Protein AF-A0A382RLG5-F1 (afdb_monomer)

Structure (mmCIF, N/CA/C/O backbone):
data_AF-A0A382RLG5-F1
#
_entry.id   AF-A0A382RLG5-F1
#
loop_
_atom_site.group_PDB
_atom_site.id
_atom_site.type_symbol
_atom_site.label_atom_id
_atom_site.label_alt_id
_atom_site.label_comp_id
_atom_site.label_asym_id
_atom_site.label_entity_id
_atom_site.label_seq_id
_atom_site.pdbx_PDB_ins_code
_atom_site.Cartn_x
_atom_site.Cartn_y
_atom_site.Cartn_z
_atom_site.occupancy
_atom_site.B_iso_or_equiv
_atom_site.auth_seq_id
_atom_site.auth_comp_id
_atom_site.auth_asym_id
_atom_site.auth_atom_id
_atom_site.pdbx_PDB_model_num
ATOM 1 N N . MET A 1 1 ? -20.740 19.053 11.059 1.00 48.47 1 MET A N 1
ATOM 2 C CA . MET A 1 1 ? -20.259 17.794 10.447 1.00 48.47 1 MET A CA 1
ATOM 3 C C . MET A 1 1 ? -18.809 17.612 10.868 1.00 48.47 1 MET A C 1
ATOM 5 O O . MET A 1 1 ? -18.072 18.588 10.800 1.00 48.47 1 MET A O 1
ATOM 9 N N . GLY A 1 2 ? -18.435 16.447 11.404 1.00 78.12 2 GLY A N 1
ATOM 10 C CA . GLY A 1 2 ? -17.052 16.179 11.827 1.00 78.12 2 GLY A CA 1
ATOM 11 C C . GLY A 1 2 ? -16.115 16.035 10.626 1.00 78.12 2 GLY A C 1
ATOM 12 O O . GLY A 1 2 ? -16.569 15.684 9.538 1.00 78.12 2 GLY A O 1
ATOM 13 N N . GLN A 1 3 ? -14.827 16.332 10.806 1.00 82.81 3 GLN A N 1
ATOM 14 C CA . GLN A 1 3 ? -13.832 16.094 9.760 1.00 82.81 3 GLN A CA 1
ATOM 15 C C . GLN A 1 3 ? -13.692 14.585 9.493 1.00 82.81 3 GLN A C 1
ATOM 17 O O . GLN A 1 3 ? -13.709 13.805 10.450 1.00 82.81 3 GLN A O 1
ATOM 22 N N . PRO A 1 4 ? -13.550 14.160 8.225 1.00 81.44 4 PRO A N 1
ATOM 23 C CA . PRO A 1 4 ? -13.274 12.766 7.910 1.00 81.44 4 PRO A CA 1
ATOM 24 C C . PRO A 1 4 ? -11.923 12.360 8.511 1.00 81.44 4 PRO A C 1
ATOM 26 O O . PRO A 1 4 ? -10.926 13.064 8.355 1.00 81.44 4 PRO A O 1
ATOM 29 N N . SER A 1 5 ? -11.902 11.227 9.207 1.00 88.81 5 SER A N 1
ATOM 30 C CA . SER A 1 5 ? -10.687 10.657 9.789 1.00 88.81 5 SER A CA 1
ATOM 31 C C . SER A 1 5 ? -10.083 9.632 8.830 1.00 88.81 5 SER A C 1
ATOM 33 O O . SER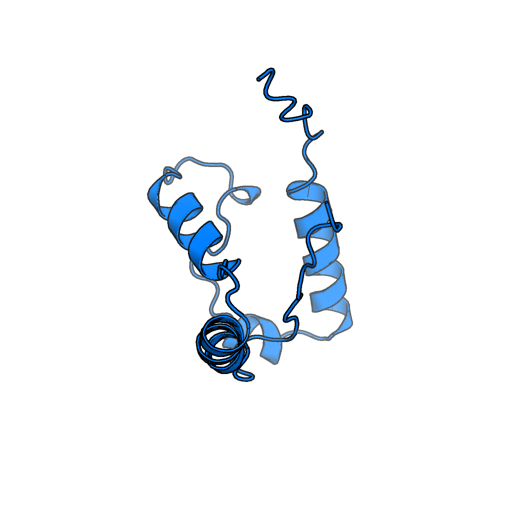 A 1 5 ? -10.807 8.907 8.147 1.00 88.81 5 SER A O 1
ATOM 35 N N . VAL A 1 6 ? -8.753 9.578 8.761 1.00 90.06 6 VAL A N 1
ATOM 36 C CA . VAL A 1 6 ? -8.000 8.678 7.878 1.00 90.06 6 VAL A CA 1
ATOM 37 C C . VAL A 1 6 ? -7.018 7.874 8.720 1.00 90.06 6 VAL A C 1
ATOM 39 O O . VAL A 1 6 ? -6.253 8.439 9.499 1.00 90.06 6 VAL A O 1
ATOM 42 N N . ILE A 1 7 ? -7.018 6.552 8.540 1.00 90.56 7 ILE A N 1
ATOM 43 C CA . ILE A 1 7 ? -6.074 5.642 9.196 1.00 90.56 7 ILE A CA 1
ATOM 44 C C . ILE A 1 7 ? -5.084 5.136 8.147 1.00 90.56 7 ILE A C 1
ATOM 46 O O . ILE A 1 7 ? -5.462 4.403 7.234 1.00 90.56 7 ILE A O 1
ATOM 50 N N . LEU A 1 8 ? -3.811 5.506 8.291 1.00 92.00 8 LEU A N 1
ATOM 51 C CA . LEU A 1 8 ? -2.728 5.041 7.424 1.00 92.00 8 LEU A CA 1
ATOM 52 C C . LEU A 1 8 ? -2.035 3.818 8.041 1.00 92.00 8 LEU A C 1
ATOM 54 O O . LEU A 1 8 ? -1.458 3.907 9.123 1.00 92.00 8 LEU A O 1
ATOM 58 N N . ILE A 1 9 ? -2.045 2.686 7.332 1.00 90.50 9 ILE A N 1
ATOM 59 C CA . ILE A 1 9 ? -1.324 1.466 7.729 1.00 90.50 9 ILE A CA 1
ATOM 60 C C . ILE A 1 9 ? -0.082 1.317 6.842 1.00 90.50 9 ILE A C 1
ATOM 62 O O . ILE A 1 9 ? -0.156 0.800 5.728 1.00 90.50 9 ILE A O 1
ATOM 66 N N . GLY A 1 10 ? 1.065 1.777 7.344 1.00 88.31 10 GLY A N 1
ATOM 67 C CA . GLY A 1 10 ? 2.361 1.700 6.661 1.00 88.31 10 GLY A CA 1
ATOM 68 C C . GLY A 1 10 ? 3.237 0.525 7.110 1.00 88.31 10 GLY A C 1
ATOM 69 O O . GLY A 1 10 ? 2.951 -0.149 8.098 1.00 88.31 10 GLY A O 1
ATOM 70 N N . GLY A 1 11 ? 4.322 0.281 6.370 1.00 85.12 11 GLY A N 1
ATOM 71 C CA . GLY A 1 11 ? 5.377 -0.679 6.721 1.00 85.12 11 GLY A CA 1
ATOM 72 C C . GLY A 1 11 ? 5.812 -1.586 5.559 1.00 85.12 11 GLY A C 1
ATOM 73 O O . GLY A 1 11 ? 5.156 -1.605 4.513 1.00 85.12 11 GLY A O 1
ATOM 74 N N . PRO A 1 12 ? 6.898 -2.362 5.721 1.00 80.50 12 PRO A N 1
ATOM 75 C CA . PRO A 1 12 ? 7.443 -3.223 4.665 1.00 80.50 12 PRO A CA 1
ATOM 76 C C . PRO A 1 12 ? 6.461 -4.315 4.198 1.00 80.50 12 PRO A C 1
ATOM 78 O O . PRO A 1 12 ? 5.495 -4.625 4.908 1.00 80.50 12 PRO A O 1
ATOM 81 N N . PRO A 1 13 ? 6.634 -4.897 2.996 1.00 80.00 13 PRO A N 1
ATOM 82 C CA . PRO A 1 13 ? 5.802 -6.005 2.524 1.00 80.00 13 PRO A CA 1
ATOM 83 C C . PRO A 1 13 ? 5.750 -7.179 3.510 1.00 80.00 13 PRO A C 1
ATOM 85 O O . PRO A 1 13 ? 6.651 -7.384 4.316 1.00 80.00 13 PRO A O 1
ATOM 88 N N . MET A 1 14 ? 4.670 -7.962 3.444 1.00 81.88 14 MET A N 1
ATOM 89 C CA . MET A 1 14 ? 4.495 -9.226 4.183 1.00 81.88 14 MET A CA 1
ATOM 90 C C . MET A 1 14 ? 4.426 -9.151 5.725 1.00 81.88 14 MET A C 1
ATOM 92 O O . MET A 1 14 ? 4.191 -10.176 6.353 1.00 81.88 14 MET A O 1
ATOM 96 N N . ILE A 1 15 ? 4.488 -7.973 6.359 1.00 87.19 15 ILE A N 1
ATOM 97 C CA . ILE A 1 15 ? 4.330 -7.843 7.830 1.00 87.19 15 ILE A CA 1
ATOM 98 C C . ILE A 1 15 ? 2.880 -7.959 8.341 1.00 87.19 15 ILE A C 1
ATOM 100 O O . ILE A 1 15 ? 2.599 -7.677 9.502 1.00 87.19 15 ILE A O 1
ATOM 104 N N . GLY A 1 16 ? 1.926 -8.304 7.472 1.00 89.69 16 GLY A N 1
ATOM 105 C CA . GLY A 1 16 ? 0.515 -8.445 7.849 1.00 89.69 16 GLY A CA 1
ATOM 106 C C . GLY A 1 16 ? -0.326 -7.163 7.786 1.00 89.69 16 GLY A C 1
ATOM 107 O O . GLY A 1 16 ? -1.448 -7.162 8.292 1.00 89.69 16 GLY A O 1
ATOM 108 N N . LYS A 1 17 ? 0.146 -6.096 7.120 1.00 93.19 17 LYS A N 1
ATOM 109 C CA . LYS A 1 17 ? -0.633 -4.852 6.915 1.00 93.19 17 LYS A CA 1
ATOM 110 C C . LYS A 1 17 ? -2.015 -5.123 6.323 1.00 93.19 17 LYS A C 1
ATOM 112 O O . LYS A 1 17 ? -3.015 -4.688 6.878 1.00 93.19 17 LYS A O 1
ATOM 117 N N . THR A 1 18 ? -2.073 -5.917 5.253 1.00 89.62 18 THR A N 1
ATOM 118 C CA . THR A 1 18 ? -3.318 -6.315 4.580 1.00 89.62 18 THR A CA 1
ATOM 119 C C . THR A 1 18 ? -4.257 -7.075 5.519 1.00 89.62 18 THR A C 1
ATOM 121 O O . THR A 1 18 ? -5.472 -6.908 5.457 1.00 89.62 18 THR A O 1
ATOM 124 N N . THR A 1 19 ? -3.710 -7.879 6.435 1.00 92.19 19 THR A N 1
ATOM 125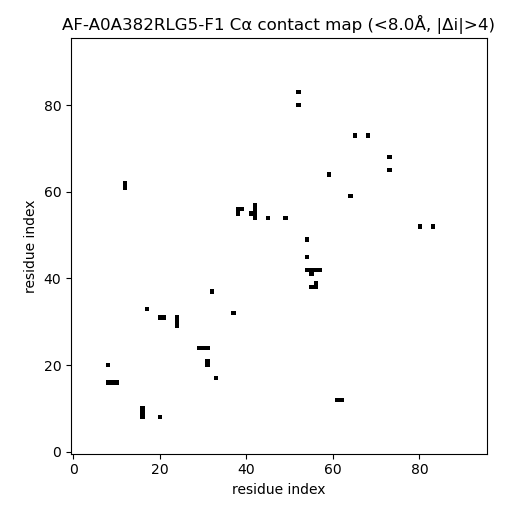 C CA . THR A 1 19 ? -4.498 -8.602 7.441 1.00 92.19 19 THR A CA 1
ATOM 126 C C . THR A 1 19 ? -5.183 -7.637 8.405 1.00 92.19 19 THR A C 1
ATOM 128 O O . THR A 1 19 ? -6.372 -7.794 8.687 1.00 92.19 19 THR A O 1
ATOM 131 N N . ILE A 1 20 ? -4.463 -6.620 8.885 1.00 91.62 20 ILE A N 1
ATOM 132 C CA . ILE A 1 20 ? -5.023 -5.583 9.762 1.00 91.62 20 ILE A CA 1
ATOM 133 C C . ILE A 1 20 ? -6.031 -4.728 8.985 1.00 91.62 20 ILE A C 1
ATOM 135 O O . ILE A 1 20 ? -7.158 -4.548 9.447 1.00 91.62 20 ILE A O 1
ATOM 139 N N . ALA A 1 21 ? -5.667 -4.287 7.778 1.00 90.50 21 ALA A N 1
ATOM 140 C CA . ALA A 1 21 ? -6.496 -3.455 6.909 1.00 90.50 21 ALA A CA 1
ATOM 141 C C . ALA A 1 21 ? -7.823 -4.117 6.510 1.00 90.50 21 ALA A C 1
ATOM 143 O O . ALA A 1 21 ? -8.780 -3.416 6.234 1.00 90.50 21 ALA A O 1
ATOM 144 N N . ARG A 1 22 ? -7.932 -5.452 6.519 1.00 88.44 22 ARG A N 1
ATOM 145 C CA . ARG A 1 22 ? -9.207 -6.153 6.270 1.00 88.44 22 ARG A CA 1
ATOM 146 C C . ARG A 1 22 ? -10.097 -6.283 7.505 1.00 88.44 22 ARG A C 1
ATOM 148 O O . ARG A 1 22 ? -11.307 -6.416 7.371 1.00 88.44 22 ARG A O 1
ATOM 155 N N . ARG A 1 23 ? -9.516 -6.306 8.707 1.00 90.88 23 ARG A N 1
ATOM 156 C CA . ARG A 1 23 ? -10.254 -6.568 9.959 1.00 90.88 23 ARG A CA 1
ATOM 157 C C . ARG A 1 23 ? -10.642 -5.298 10.705 1.00 90.88 23 ARG A C 1
ATOM 159 O O . ARG A 1 23 ? -11.679 -5.277 11.360 1.00 90.88 23 ARG A O 1
ATOM 166 N N . LEU A 1 24 ? -9.802 -4.269 10.640 1.00 90.25 24 LEU A N 1
ATOM 167 C CA . LEU A 1 24 ? -10.014 -3.006 11.343 1.00 90.25 24 LEU A CA 1
ATOM 168 C C . LEU A 1 24 ? -11.229 -2.223 10.803 1.00 90.25 24 LEU A C 1
ATOM 170 O O . LEU A 1 24 ? -12.055 -1.814 11.618 1.00 90.25 24 LEU A O 1
ATOM 174 N N . PRO A 1 25 ? -11.418 -2.070 9.477 1.00 88.44 25 PRO A N 1
ATOM 175 C CA . PRO A 1 25 ? -12.481 -1.219 8.938 1.00 88.44 25 PRO A CA 1
ATOM 176 C C . PRO A 1 25 ? -13.884 -1.780 9.176 1.00 88.44 25 PRO A C 1
ATOM 178 O O . PRO A 1 25 ? -14.796 -1.016 9.464 1.00 88.44 25 PRO A O 1
ATOM 181 N N . VAL A 1 26 ? -14.031 -3.113 9.203 1.00 86.06 26 VAL A N 1
ATOM 182 C CA . VAL A 1 26 ? -15.287 -3.802 9.567 1.00 86.06 26 VAL A CA 1
ATOM 183 C C . VAL A 1 26 ? -15.760 -3.430 10.978 1.00 86.06 26 VAL A C 1
ATOM 185 O O . VAL A 1 26 ? -16.956 -3.403 11.240 1.00 86.06 26 VAL A O 1
ATOM 188 N N . ARG A 1 27 ? -14.835 -3.147 11.904 1.00 88.38 27 ARG A N 1
ATOM 189 C CA . ARG A 1 27 ? -15.170 -2.794 13.294 1.00 88.38 27 ARG A CA 1
ATOM 190 C C . ARG A 1 27 ? -15.454 -1.310 13.495 1.00 88.38 27 ARG A C 1
ATOM 192 O O . ARG A 1 27 ? -16.100 -0.964 14.477 1.00 88.38 27 ARG A O 1
ATOM 199 N N . LEU A 1 28 ? -14.915 -0.457 12.628 1.00 88.06 28 LEU A N 1
ATOM 200 C CA . LEU A 1 28 ? -14.966 0.999 12.776 1.00 88.06 28 LEU A CA 1
ATOM 201 C C . LEU A 1 28 ? -15.892 1.679 11.761 1.00 88.06 28 LEU A C 1
ATOM 203 O O . LEU A 1 28 ? -16.022 2.896 11.820 1.00 88.06 28 LEU A O 1
ATOM 207 N N . ASP A 1 29 ? -16.506 0.912 10.857 1.00 87.62 29 ASP A N 1
ATOM 208 C CA . ASP A 1 29 ? -17.316 1.404 9.735 1.00 87.62 29 ASP A CA 1
ATOM 209 C C . ASP A 1 29 ? -16.519 2.305 8.768 1.00 87.62 29 ASP A C 1
ATOM 211 O O . ASP A 1 29 ? -16.921 3.407 8.404 1.00 87.62 29 ASP A O 1
ATOM 215 N N . TYR A 1 30 ? -15.322 1.842 8.380 1.00 90.88 30 TYR A N 1
ATOM 216 C CA . TYR A 1 30 ? -14.456 2.529 7.411 1.00 90.88 30 TYR A CA 1
ATOM 217 C C . TYR A 1 30 ? -14.461 1.805 6.061 1.00 90.88 30 TYR A C 1
ATOM 219 O O . TYR A 1 30 ? -14.461 0.575 5.985 1.00 90.88 30 TYR A O 1
ATOM 227 N N . GLY A 1 31 ? -14.350 2.577 4.978 1.00 89.94 31 GLY A N 1
ATOM 228 C CA . GLY A 1 31 ? -13.900 2.050 3.691 1.00 89.94 31 GLY A CA 1
ATOM 229 C C . GLY A 1 31 ? -12.425 1.634 3.750 1.00 89.94 31 GLY A C 1
ATOM 230 O O . GLY A 1 31 ? -11.645 2.175 4.532 1.00 89.94 31 GLY A O 1
ATOM 231 N N . THR A 1 32 ? -12.029 0.670 2.916 1.00 89.62 32 THR A N 1
ATOM 232 C CA . THR A 1 32 ? -10.627 0.233 2.797 1.00 89.62 32 THR A CA 1
ATOM 233 C C . THR A 1 32 ? -10.115 0.517 1.393 1.00 89.62 32 THR A C 1
ATOM 235 O O . THR A 1 32 ? -10.782 0.174 0.422 1.00 89.62 32 THR A O 1
ATOM 238 N N . MET A 1 33 ? -8.923 1.101 1.284 1.00 88.31 33 MET A N 1
ATOM 239 C CA . MET A 1 33 ? -8.200 1.261 0.023 1.00 88.31 33 MET A CA 1
ATOM 240 C C . MET A 1 33 ? -6.752 0.819 0.233 1.00 88.31 33 MET A C 1
ATOM 242 O O . MET A 1 33 ? -6.118 1.235 1.203 1.00 88.31 33 MET A O 1
ATOM 246 N N . SER A 1 34 ? -6.237 -0.031 -0.656 1.00 87.12 34 SER A N 1
ATOM 247 C CA . SER A 1 34 ? -4.838 -0.463 -0.652 1.00 87.12 34 SER A CA 1
ATOM 248 C C . SER A 1 34 ? -4.075 0.173 -1.809 1.00 87.12 34 SER A C 1
ATOM 250 O O . SER A 1 34 ? -4.595 0.282 -2.921 1.00 87.12 34 SER A O 1
ATOM 252 N N . THR A 1 35 ? -2.810 0.526 -1.576 1.00 83.06 35 THR A N 1
ATOM 253 C CA . THR A 1 35 ? -1.885 0.906 -2.654 1.00 83.06 35 THR A CA 1
ATOM 254 C C . THR A 1 35 ? -1.649 -0.250 -3.623 1.00 83.06 35 THR A C 1
ATOM 256 O O . THR A 1 35 ? -1.473 -0.010 -4.813 1.00 83.06 35 THR A O 1
ATOM 259 N N . ASP A 1 36 ? -1.713 -1.494 -3.135 1.00 79.12 36 ASP A N 1
ATOM 260 C CA . ASP A 1 36 ? -1.580 -2.688 -3.975 1.00 79.12 36 ASP A CA 1
ATOM 261 C C . ASP A 1 36 ? -2.760 -2.809 -4.950 1.00 79.12 36 ASP A C 1
ATOM 263 O O . ASP A 1 36 ? -2.559 -3.093 -6.129 1.00 79.12 36 ASP A O 1
ATOM 267 N N . ASP A 1 37 ? -3.986 -2.544 -4.479 1.00 81.44 37 ASP A N 1
ATOM 268 C CA . ASP A 1 37 ? -5.192 -2.582 -5.316 1.00 81.44 37 ASP A CA 1
ATOM 269 C C . ASP A 1 37 ? -5.118 -1.492 -6.392 1.00 81.44 37 ASP A C 1
ATOM 271 O O . ASP A 1 37 ? -5.347 -1.760 -7.572 1.00 81.44 37 ASP A O 1
ATOM 275 N N . LEU A 1 38 ? -4.718 -0.275 -6.003 1.00 81.31 38 LEU A N 1
ATOM 276 C CA . LEU A 1 38 ? -4.511 0.831 -6.937 1.00 81.31 38 LEU A CA 1
ATOM 277 C C . LEU A 1 38 ? -3.464 0.481 -8.001 1.00 81.31 38 LEU A C 1
ATOM 279 O O . LEU A 1 38 ? -3.685 0.733 -9.184 1.00 81.31 38 LEU A O 1
ATOM 283 N N . GLY A 1 39 ? -2.349 -0.136 -7.611 1.00 75.88 39 GLY A N 1
ATOM 284 C CA . GLY A 1 39 ? -1.324 -0.554 -8.559 1.00 75.88 39 GLY A CA 1
ATOM 285 C C . GLY A 1 39 ? -1.776 -1.679 -9.492 1.00 75.88 39 GLY A C 1
ATOM 286 O O . GLY A 1 39 ? -1.421 -1.657 -10.669 1.00 75.88 39 GLY A O 1
ATOM 287 N N . GLN A 1 40 ? -2.628 -2.609 -9.038 1.00 75.94 40 GLN A N 1
ATOM 288 C CA . GLN A 1 40 ? -3.267 -3.584 -9.934 1.00 75.94 40 GLN A CA 1
ATOM 289 C C . GLN A 1 40 ? -4.189 -2.906 -10.949 1.00 75.94 40 GLN A C 1
ATOM 291 O O . GLN A 1 40 ? -4.152 -3.265 -12.126 1.00 75.94 40 GLN A O 1
ATOM 296 N N . PHE A 1 41 ? -4.973 -1.906 -10.533 1.00 75.44 41 PHE A N 1
ATOM 297 C CA . PHE A 1 41 ? -5.804 -1.133 -11.460 1.00 75.44 41 PHE A CA 1
ATOM 298 C C . PHE A 1 41 ? -4.960 -0.382 -12.483 1.00 75.44 41 PHE A C 1
ATOM 300 O O . PHE A 1 41 ? -5.224 -0.500 -13.677 1.00 75.44 41 PHE A O 1
ATOM 307 N N . ILE A 1 42 ? -3.917 0.325 -12.037 1.00 74.25 42 ILE A N 1
ATOM 308 C CA . ILE A 1 42 ? -2.975 1.020 -12.924 1.00 74.25 42 ILE A CA 1
ATOM 309 C C . ILE A 1 42 ? -2.381 0.027 -13.922 1.00 74.25 42 ILE A C 1
ATOM 311 O O . ILE A 1 42 ? -2.417 0.268 -15.125 1.00 74.25 42 ILE A O 1
ATOM 315 N N . ARG A 1 43 ? -1.912 -1.132 -13.455 1.00 69.75 43 ARG A N 1
ATOM 316 C CA . ARG A 1 43 ? -1.364 -2.186 -14.314 1.00 69.75 43 ARG A CA 1
ATOM 317 C C . ARG A 1 43 ? -2.377 -2.715 -15.328 1.00 69.75 43 ARG A C 1
ATOM 319 O O . ARG A 1 43 ? -1.996 -2.981 -16.461 1.00 69.75 43 ARG A O 1
ATOM 326 N N . ALA A 1 44 ? -3.639 -2.881 -14.940 1.00 75.75 44 ALA A N 1
ATOM 327 C CA . ALA A 1 44 ? -4.686 -3.367 -15.835 1.00 75.75 44 ALA A CA 1
ATOM 328 C C . ALA A 1 44 ? -4.992 -2.383 -16.976 1.00 75.75 44 ALA A C 1
ATOM 330 O O . ALA A 1 44 ? -5.403 -2.815 -18.051 1.00 75.75 44 ALA A O 1
ATOM 331 N N . VAL A 1 45 ? -4.783 -1.081 -16.753 1.00 75.88 45 VAL A N 1
ATOM 332 C CA . VAL A 1 45 ? -5.062 -0.025 -17.742 1.00 75.88 45 VAL A CA 1
ATOM 333 C C . VAL A 1 45 ? -3.812 0.524 -18.438 1.00 75.88 45 VAL A C 1
ATOM 335 O O . VAL A 1 45 ? -3.936 1.311 -19.372 1.00 75.88 45 VAL A O 1
ATOM 338 N N . THR A 1 46 ? -2.611 0.121 -18.013 1.00 70.81 46 T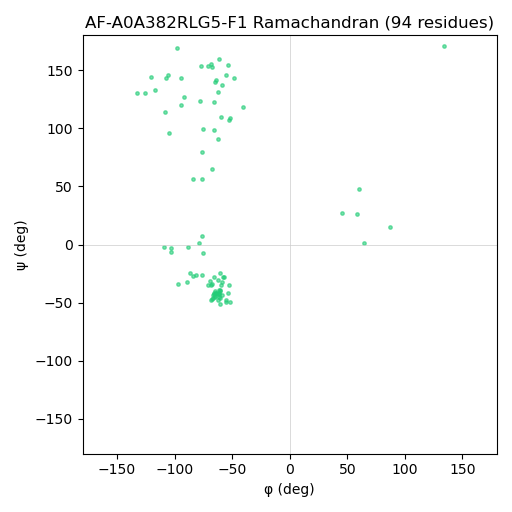HR A N 1
ATOM 339 C CA . THR A 1 46 ? -1.338 0.567 -18.601 1.00 70.81 46 THR A CA 1
ATOM 340 C C . THR A 1 46 ? -0.886 -0.394 -19.700 1.00 70.81 46 THR A C 1
ATOM 342 O O . THR A 1 46 ? -0.767 -1.600 -19.485 1.00 70.81 46 THR A O 1
ATOM 345 N N . THR A 1 47 ? -0.610 0.137 -20.891 1.00 66.31 47 THR A N 1
ATOM 346 C CA . THR A 1 47 ? -0.108 -0.641 -22.033 1.00 66.31 47 THR A CA 1
ATOM 347 C C . THR A 1 47 ? 1.386 -0.967 -21.890 1.00 66.31 47 THR A C 1
ATOM 349 O O . THR A 1 47 ? 2.116 -0.188 -21.276 1.00 66.31 47 THR A O 1
ATOM 352 N N . PRO A 1 48 ? 1.889 -2.059 -22.501 1.00 64.31 48 PRO A N 1
ATOM 353 C CA . PRO A 1 48 ? 3.311 -2.430 -22.456 1.00 64.31 48 PRO A CA 1
ATOM 354 C C . PRO A 1 48 ? 4.274 -1.351 -22.977 1.00 64.31 48 PRO A C 1
ATOM 356 O O . PRO A 1 48 ? 5.405 -1.277 -22.507 1.00 64.31 48 PRO A O 1
ATOM 359 N N . ASP A 1 49 ? 3.810 -0.495 -23.893 1.00 65.88 49 ASP A N 1
ATOM 360 C CA . ASP A 1 49 ? 4.586 0.616 -24.466 1.00 65.88 49 ASP A CA 1
ATOM 361 C C . ASP A 1 49 ? 4.673 1.848 -23.547 1.00 65.88 49 ASP A C 1
ATOM 363 O O . ASP A 1 49 ? 5.252 2.871 -23.916 1.00 65.88 49 ASP A O 1
ATOM 367 N N . ALA A 1 50 ? 4.089 1.789 -22.345 1.00 63.91 50 ALA A N 1
ATOM 368 C CA . ALA A 1 50 ? 4.222 2.867 -21.380 1.00 63.91 50 ALA A CA 1
ATOM 369 C C . ALA A 1 50 ? 5.693 3.021 -20.940 1.00 63.91 50 ALA A C 1
ATOM 371 O O . ALA A 1 50 ? 6.379 2.012 -20.724 1.00 63.91 50 ALA A O 1
ATOM 372 N N . PRO A 1 51 ? 6.178 4.266 -20.754 1.00 62.28 51 PRO A N 1
ATOM 373 C CA . PRO A 1 51 ? 7.522 4.531 -20.248 1.00 62.28 51 PRO A CA 1
ATOM 374 C C . PRO A 1 51 ? 7.832 3.707 -18.989 1.00 62.28 51 PRO A C 1
ATOM 376 O O . PRO A 1 51 ? 6.961 3.514 -18.143 1.00 62.28 51 PRO A O 1
ATOM 379 N N . SER A 1 52 ? 9.070 3.232 -18.831 1.00 59.97 52 SER A N 1
ATOM 380 C CA . SER A 1 52 ? 9.457 2.310 -17.745 1.00 59.97 52 SER A CA 1
ATOM 381 C C . SER A 1 52 ? 9.183 2.850 -16.334 1.00 59.97 52 SER A C 1
ATOM 383 O O . SER A 1 52 ? 8.893 2.084 -15.421 1.00 59.97 52 SER A O 1
ATOM 385 N N . ASN A 1 53 ? 9.199 4.171 -16.157 1.00 60.12 53 ASN A N 1
ATOM 386 C CA . ASN A 1 53 ? 8.840 4.856 -14.911 1.00 60.12 53 ASN A CA 1
ATOM 387 C C . ASN A 1 53 ? 7.323 4.918 -14.629 1.00 60.12 53 ASN A C 1
ATOM 389 O O . ASN A 1 53 ? 6.936 5.344 -13.548 1.00 60.12 53 ASN A O 1
ATOM 393 N N . HIS A 1 54 ? 6.478 4.496 -15.572 1.00 55.59 54 HIS A N 1
ATOM 394 C CA . HIS A 1 54 ? 5.024 4.352 -15.421 1.00 55.59 54 HIS A CA 1
ATOM 395 C C . HIS A 1 54 ? 4.598 2.890 -15.235 1.00 55.59 54 HIS A C 1
ATOM 397 O O . HIS A 1 54 ? 3.424 2.605 -15.004 1.00 55.59 54 HIS A O 1
ATOM 403 N N . GLN A 1 55 ? 5.546 1.951 -15.290 1.00 63.09 55 GLN A N 1
ATOM 404 C CA . GLN A 1 55 ? 5.309 0.531 -15.044 1.00 63.09 55 GLN A CA 1
ATOM 405 C C . GLN A 1 55 ? 5.346 0.241 -13.532 1.00 63.09 55 GLN A C 1
ATOM 407 O O . GLN A 1 55 ? 6.137 -0.559 -13.037 1.00 63.09 55 GLN A O 1
ATOM 412 N N . PHE A 1 56 ? 4.501 0.931 -12.762 1.00 59.31 56 PHE A N 1
ATOM 413 C CA . PHE A 1 56 ? 4.392 0.710 -11.320 1.00 59.31 56 PHE A CA 1
ATOM 414 C C . PHE A 1 56 ? 4.012 -0.749 -11.029 1.00 59.31 56 PHE A C 1
ATOM 416 O O . PHE A 1 56 ? 3.162 -1.330 -11.704 1.00 59.31 56 PHE A O 1
ATOM 423 N N . MET A 1 57 ? 4.660 -1.350 -10.026 1.00 59.94 57 MET A N 1
ATOM 424 C CA . MET A 1 57 ? 4.461 -2.756 -9.642 1.00 59.94 57 MET A CA 1
ATOM 425 C C . MET A 1 57 ? 4.737 -3.771 -10.775 1.00 59.94 57 MET A C 1
ATOM 427 O O . MET A 1 57 ? 4.197 -4.883 -10.784 1.00 59.94 57 MET A O 1
ATOM 431 N N . SER A 1 58 ? 5.589 -3.430 -11.750 1.00 59.28 58 SER A N 1
ATOM 432 C CA . SER A 1 58 ? 5.987 -4.354 -12.815 1.00 59.28 58 SER A CA 1
ATOM 433 C C . SER A 1 58 ? 6.989 -5.396 -12.317 1.00 59.28 58 SER A C 1
ATOM 435 O O . SER A 1 58 ? 8.181 -5.123 -12.249 1.00 59.28 58 SER A O 1
ATOM 437 N N . ARG A 1 59 ? 6.516 -6.610 -12.004 1.00 56.47 59 ARG A N 1
ATOM 438 C CA . ARG A 1 59 ? 7.324 -7.845 -11.845 1.00 56.47 59 ARG A CA 1
ATOM 439 C C . ARG A 1 59 ? 8.617 -7.721 -11.014 1.00 56.47 59 ARG A C 1
ATOM 441 O O . ARG A 1 59 ? 9.549 -8.490 -11.233 1.00 56.47 59 ARG A O 1
ATOM 448 N N . ILE A 1 60 ? 8.692 -6.790 -10.070 1.00 61.19 60 ILE A N 1
ATOM 449 C CA . ILE A 1 60 ? 9.779 -6.782 -9.098 1.00 61.19 60 ILE A CA 1
ATOM 450 C C . ILE A 1 60 ? 9.425 -7.856 -8.075 1.00 61.19 60 ILE A C 1
ATOM 452 O O . ILE A 1 60 ? 8.342 -7.820 -7.492 1.00 61.19 60 ILE A O 1
ATOM 456 N N . ASP A 1 61 ? 10.315 -8.825 -7.872 1.00 68.62 61 ASP A N 1
ATOM 457 C CA . ASP A 1 61 ? 10.237 -9.654 -6.677 1.00 68.62 61 ASP A CA 1
ATOM 458 C C . ASP A 1 61 ? 10.520 -8.742 -5.474 1.00 68.62 61 ASP A C 1
ATOM 460 O O . ASP A 1 61 ? 11.662 -8.385 -5.186 1.00 68.62 61 ASP A O 1
ATOM 464 N N . GLU A 1 62 ? 9.451 -8.298 -4.812 1.00 66.62 62 GLU A N 1
ATOM 465 C CA . GLU A 1 62 ? 9.494 -7.432 -3.630 1.00 66.62 62 GLU A CA 1
ATOM 466 C C . GLU A 1 62 ? 10.405 -8.026 -2.544 1.00 66.62 62 GLU A C 1
ATOM 468 O O . GLU A 1 62 ? 11.130 -7.309 -1.855 1.00 66.62 62 GLU A O 1
ATOM 473 N N . ARG A 1 63 ? 10.434 -9.356 -2.408 1.00 67.62 63 ARG A N 1
ATOM 474 C CA . ARG A 1 63 ? 11.274 -10.017 -1.410 1.00 67.62 63 ARG A CA 1
ATOM 475 C C . ARG A 1 63 ? 12.746 -9.858 -1.759 1.00 67.62 63 ARG A C 1
ATOM 477 O O . ARG A 1 63 ? 13.529 -9.477 -0.892 1.00 67.62 63 ARG A O 1
ATOM 484 N N . GLU A 1 64 ? 13.120 -10.110 -3.010 1.00 73.94 64 GLU A N 1
ATOM 485 C CA . GLU A 1 64 ? 14.491 -9.877 -3.473 1.00 73.94 64 GLU A CA 1
ATOM 486 C C . GLU A 1 64 ? 14.860 -8.395 -3.352 1.00 73.94 64 GLU A C 1
ATOM 488 O O . GLU A 1 64 ? 15.932 -8.070 -2.844 1.00 73.94 64 GLU A O 1
ATOM 493 N N . HIS A 1 65 ? 13.954 -7.488 -3.723 1.00 74.69 65 HIS A N 1
ATOM 494 C CA . HIS A 1 65 ? 14.165 -6.043 -3.654 1.00 74.69 65 HIS A CA 1
ATOM 495 C C . HIS A 1 65 ? 14.546 -5.573 -2.246 1.00 74.69 65 HIS A C 1
ATOM 497 O O . HIS A 1 65 ? 15.514 -4.827 -2.100 1.00 74.69 65 HIS A O 1
ATOM 503 N N . TYR A 1 66 ? 13.795 -5.993 -1.224 1.00 75.25 66 TYR A N 1
ATOM 504 C CA . TYR A 1 66 ? 14.002 -5.544 0.155 1.00 75.25 66 TYR A CA 1
ATOM 505 C C . TYR A 1 66 ? 15.122 -6.292 0.885 1.00 75.25 66 TYR A C 1
ATOM 507 O O . TYR A 1 66 ? 15.718 -5.727 1.796 1.00 75.25 66 TYR A O 1
ATOM 515 N N . VAL A 1 67 ? 15.424 -7.538 0.505 1.00 81.00 67 VAL A N 1
ATOM 516 C CA . VAL A 1 67 ? 16.456 -8.349 1.180 1.00 81.00 67 VAL A CA 1
ATOM 517 C C . VAL A 1 67 ? 17.845 -8.153 0.565 1.00 81.00 67 VAL A C 1
ATOM 519 O O . VAL A 1 67 ? 18.841 -8.219 1.279 1.00 81.00 67 VAL A O 1
ATOM 522 N N . SER A 1 68 ? 17.941 -7.894 -0.743 1.00 82.81 68 SER A N 1
ATOM 523 C CA . SER A 1 68 ? 19.233 -7.776 -1.444 1.00 82.81 68 SER A CA 1
ATOM 524 C C . SER A 1 68 ? 19.835 -6.364 -1.440 1.00 82.81 68 SER A C 1
ATOM 526 O O . SER A 1 68 ? 20.923 -6.155 -1.982 1.00 82.81 68 SER A O 1
ATOM 528 N N . ARG A 1 69 ? 19.152 -5.370 -0.855 1.00 81.88 69 ARG A N 1
ATOM 529 C CA . ARG A 1 69 ? 19.565 -3.957 -0.880 1.00 81.88 69 ARG A CA 1
ATOM 530 C C . ARG A 1 69 ? 19.787 -3.413 0.520 1.00 81.88 69 ARG A C 1
ATOM 532 O O . ARG A 1 69 ? 19.059 -3.746 1.447 1.00 81.88 69 ARG A O 1
ATOM 539 N N . SER A 1 70 ? 20.779 -2.533 0.651 1.00 88.44 70 SER A N 1
ATOM 540 C CA . SER A 1 70 ? 20.976 -1.783 1.888 1.00 88.44 70 SER A CA 1
ATOM 541 C C . SER A 1 70 ? 19.842 -0.779 2.095 1.00 88.44 70 SER A C 1
ATOM 543 O O . SER A 1 70 ? 19.215 -0.319 1.132 1.00 88.44 70 SER A O 1
ATOM 545 N N . THR A 1 71 ? 19.608 -0.407 3.351 1.00 87.19 71 THR A N 1
ATOM 546 C CA . THR A 1 71 ? 18.602 0.587 3.735 1.00 87.19 71 THR A CA 1
ATOM 547 C C . THR A 1 71 ? 18.782 1.900 2.972 1.00 87.19 71 THR A C 1
ATOM 549 O O . THR A 1 71 ? 17.808 2.454 2.472 1.00 87.19 71 THR A O 1
ATOM 552 N N . GLU A 1 72 ? 20.020 2.363 2.792 1.00 91.06 72 GLU A N 1
ATOM 553 C CA . GLU A 1 72 ? 20.341 3.601 2.070 1.00 91.06 72 GLU A CA 1
ATOM 554 C C . GLU A 1 72 ? 19.891 3.524 0.607 1.00 91.06 72 GLU A C 1
ATOM 556 O O . GLU A 1 72 ? 19.310 4.470 0.078 1.00 91.06 72 GLU A O 1
ATOM 561 N N . ARG A 1 73 ? 20.093 2.372 -0.050 1.00 82.44 73 ARG A N 1
ATOM 562 C CA . ARG A 1 73 ? 19.626 2.160 -1.428 1.00 82.44 73 ARG A CA 1
ATOM 563 C C . ARG A 1 73 ? 18.109 2.086 -1.535 1.00 82.44 73 ARG A C 1
ATOM 565 O O . ARG A 1 73 ? 17.564 2.532 -2.542 1.00 82.44 73 ARG A O 1
ATOM 572 N N . LEU A 1 74 ? 17.438 1.522 -0.534 1.00 81.75 74 LEU A N 1
ATOM 573 C CA . LEU A 1 74 ? 15.976 1.484 -0.484 1.00 81.75 74 LEU A CA 1
ATOM 574 C C . LEU A 1 74 ? 15.393 2.893 -0.325 1.00 81.75 74 LEU A C 1
ATOM 576 O O . LEU A 1 74 ? 14.465 3.245 -1.050 1.00 81.75 74 LEU A O 1
ATOM 580 N N . ILE A 1 75 ? 15.976 3.712 0.557 1.00 82.75 75 ILE A N 1
ATOM 581 C CA . ILE A 1 75 ? 15.586 5.116 0.752 1.00 82.75 75 ILE A CA 1
ATOM 582 C C . ILE A 1 75 ? 15.777 5.903 -0.548 1.00 82.75 75 ILE A C 1
ATOM 584 O O . ILE A 1 75 ? 14.826 6.506 -1.038 1.00 82.75 75 ILE A O 1
ATOM 588 N N . GLN A 1 76 ? 16.957 5.811 -1.169 1.00 79.56 76 GLN A N 1
ATOM 589 C CA . GLN A 1 76 ? 17.229 6.515 -2.424 1.00 79.56 76 GLN A CA 1
ATOM 590 C C . GLN A 1 76 ? 16.280 6.087 -3.554 1.00 79.56 76 GLN A C 1
ATOM 592 O O . GLN A 1 76 ? 15.835 6.909 -4.355 1.00 79.56 76 GLN A O 1
ATOM 597 N N . GLY A 1 77 ? 15.957 4.792 -3.633 1.00 75.00 77 GLY A N 1
ATOM 598 C CA . GLY A 1 77 ? 14.996 4.269 -4.601 1.00 75.00 77 GLY A CA 1
ATOM 599 C C . GLY A 1 77 ? 13.591 4.839 -4.399 1.00 75.00 77 GLY A C 1
ATOM 600 O O . GLY A 1 77 ? 12.949 5.228 -5.376 1.00 75.00 77 GLY A O 1
ATOM 601 N N . ALA A 1 78 ? 13.141 4.938 -3.146 1.00 73.38 78 ALA A N 1
ATOM 602 C CA . ALA A 1 78 ? 11.851 5.529 -2.801 1.00 73.38 78 ALA A CA 1
ATOM 603 C C . ALA A 1 78 ? 11.787 7.023 -3.160 1.00 73.38 78 ALA A C 1
ATOM 605 O O . ALA A 1 78 ? 10.793 7.471 -3.731 1.00 73.38 78 ALA A O 1
ATOM 606 N N . GLU A 1 79 ? 12.854 7.784 -2.904 1.00 75.94 79 GLU A N 1
ATOM 607 C CA . GLU A 1 79 ? 12.950 9.200 -3.290 1.00 75.94 79 GLU A CA 1
ATOM 608 C C . GLU A 1 79 ? 12.858 9.389 -4.810 1.00 75.94 79 GLU A C 1
ATOM 610 O O . GLU A 1 79 ? 12.090 10.225 -5.290 1.00 75.94 79 GLU A O 1
ATOM 615 N N . ASN A 1 80 ? 13.573 8.563 -5.579 1.00 71.38 80 ASN A N 1
ATOM 616 C CA . ASN A 1 80 ? 13.564 8.626 -7.043 1.00 71.38 80 ASN A CA 1
ATOM 617 C C . ASN A 1 80 ? 12.180 8.289 -7.624 1.00 71.38 80 ASN A C 1
ATOM 619 O O . ASN A 1 80 ? 11.721 8.936 -8.567 1.00 71.38 80 ASN A O 1
ATOM 623 N N . GLN A 1 81 ? 11.494 7.291 -7.056 1.00 65.31 81 GLN A N 1
ATOM 624 C CA . GLN A 1 81 ? 10.122 6.946 -7.442 1.00 65.31 81 GLN A CA 1
ATOM 625 C C . GLN A 1 81 ? 9.135 8.059 -7.086 1.00 65.31 81 GLN A C 1
ATOM 627 O O . GLN A 1 81 ? 8.268 8.386 -7.895 1.00 65.31 81 GLN A O 1
ATOM 632 N N . HIS A 1 82 ? 9.279 8.665 -5.905 1.00 64.88 82 HIS A N 1
ATOM 633 C CA . HIS A 1 82 ? 8.441 9.779 -5.476 1.00 64.88 82 HIS A CA 1
ATOM 634 C C . HIS A 1 82 ? 8.577 10.980 -6.420 1.00 64.88 82 HIS A C 1
ATOM 636 O O . HIS A 1 82 ? 7.568 11.510 -6.876 1.00 64.88 82 HIS A O 1
ATOM 642 N N . GLN A 1 83 ? 9.802 11.360 -6.792 1.00 63.22 83 GLN A N 1
ATOM 643 C CA . GLN A 1 83 ? 10.038 12.448 -7.749 1.00 63.22 83 GLN A CA 1
ATOM 644 C C . GLN A 1 83 ? 9.436 12.163 -9.131 1.00 63.22 83 GLN A C 1
ATOM 646 O O . GLN A 1 83 ? 8.872 13.064 -9.745 1.00 63.22 83 GLN A O 1
ATOM 651 N N . ALA A 1 84 ? 9.510 10.918 -9.609 1.00 58.72 84 ALA A N 1
ATOM 652 C CA . ALA A 1 84 ? 8.925 10.528 -10.891 1.00 58.72 84 ALA A CA 1
ATOM 653 C C . ALA A 1 84 ? 7.385 10.492 -10.867 1.00 58.72 84 ALA A C 1
ATOM 655 O O . ALA A 1 84 ? 6.750 10.824 -11.867 1.00 58.72 84 ALA A O 1
ATOM 656 N N . ALA A 1 85 ? 6.785 10.101 -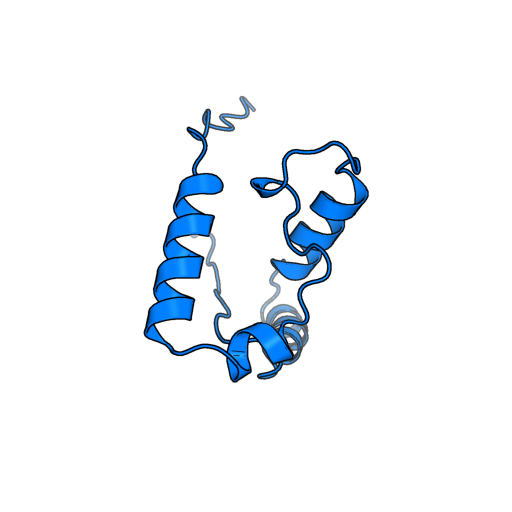9.738 1.00 54.62 85 ALA A N 1
ATOM 657 C CA . ALA A 1 85 ? 5.334 10.084 -9.544 1.00 54.62 85 ALA A CA 1
ATOM 658 C C . ALA A 1 85 ? 4.751 11.491 -9.316 1.00 54.62 85 ALA A C 1
ATOM 660 O O . ALA A 1 85 ? 3.599 11.750 -9.667 1.00 54.62 85 ALA A O 1
ATOM 661 N N . CYS A 1 86 ? 5.555 12.417 -8.789 1.00 49.38 86 CYS A N 1
ATOM 662 C CA . CYS A 1 86 ? 5.259 13.843 -8.696 1.00 49.38 86 CYS A CA 1
ATOM 663 C C . CYS A 1 86 ? 5.427 14.544 -10.057 1.00 49.38 86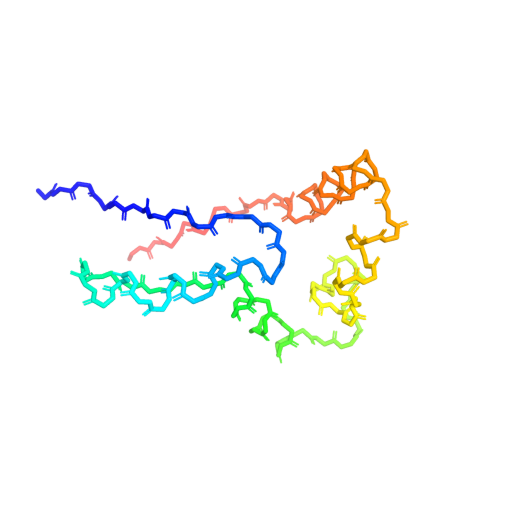 CYS A C 1
ATOM 665 O O . CYS A 1 86 ? 6.136 15.542 -10.183 1.00 49.38 86 CYS A O 1
ATOM 667 N N . LEU A 1 87 ? 4.724 14.069 -11.091 1.00 47.62 87 LEU A N 1
ATOM 668 C CA . LEU A 1 87 ? 4.332 14.966 -12.180 1.00 47.62 87 LEU A CA 1
ATOM 669 C C . LEU A 1 87 ? 3.551 16.131 -11.554 1.00 47.62 87 LEU A C 1
ATOM 671 O O . LEU A 1 87 ? 2.849 15.895 -10.567 1.00 47.62 87 LEU A O 1
ATOM 675 N N . PRO A 1 88 ? 3.649 17.372 -12.077 1.00 44.94 88 PRO A N 1
ATOM 676 C CA . PRO A 1 88 ? 2.877 18.490 -11.557 1.00 44.94 88 PRO A CA 1
ATOM 677 C C . PRO A 1 88 ? 1.421 18.055 -11.541 1.00 44.94 88 PRO A C 1
ATOM 679 O O . PRO A 1 88 ? 0.798 17.890 -12.592 1.00 44.94 88 PRO A O 1
ATOM 682 N N . SER A 1 89 ? 0.916 17.799 -10.337 1.00 45.59 89 SER A N 1
ATOM 683 C CA . SER A 1 89 ? -0.461 17.445 -10.093 1.00 45.59 89 SER A CA 1
ATOM 684 C C . SER A 1 89 ? -1.256 18.648 -10.563 1.00 45.59 89 SER A C 1
ATOM 686 O O . SER A 1 89 ? -1.450 19.605 -9.811 1.00 45.59 89 SER A O 1
ATOM 688 N N . LYS A 1 90 ? -1.669 18.653 -11.837 1.00 42.56 90 LYS A N 1
ATOM 689 C CA . LYS A 1 90 ? -2.803 19.460 -12.260 1.00 42.56 90 LYS A CA 1
ATOM 690 C C . LYS A 1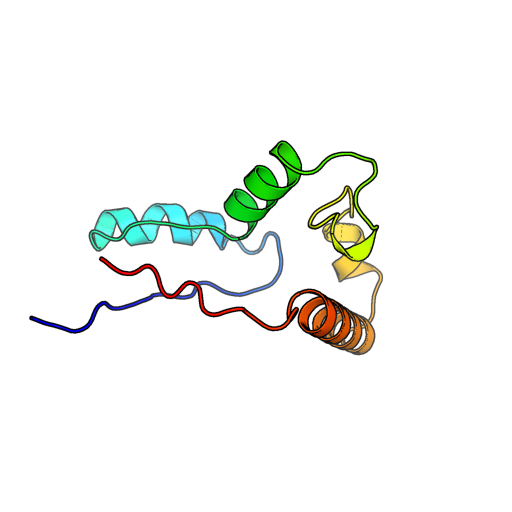 90 ? -3.874 19.052 -11.280 1.00 42.56 90 LYS A C 1
ATOM 692 O O . LYS A 1 90 ? -4.271 17.888 -11.272 1.00 42.56 90 LYS A O 1
ATOM 697 N N . GLN A 1 91 ? -4.194 19.971 -10.373 1.00 44.03 91 GLN A N 1
ATOM 698 C CA . GLN A 1 91 ? -5.220 19.781 -9.375 1.00 44.03 91 GLN A CA 1
ATOM 699 C C . GLN A 1 91 ? -6.371 19.076 -10.080 1.00 44.03 91 GLN A C 1
ATOM 701 O O . GLN A 1 91 ? -6.921 19.613 -11.044 1.00 44.03 91 GLN A O 1
ATOM 706 N N . LEU A 1 92 ? -6.712 17.871 -9.628 1.00 44.62 92 LEU A N 1
ATOM 707 C CA . LEU A 1 92 ? -8.014 17.286 -9.904 1.00 44.62 92 LEU A CA 1
ATOM 708 C C . LEU A 1 92 ? -9.030 18.138 -9.132 1.00 44.62 92 LEU A C 1
ATOM 710 O O . LEU A 1 92 ? -9.631 17.708 -8.156 1.00 44.62 92 LEU A O 1
ATOM 714 N N . SER A 1 93 ? -9.158 19.406 -9.525 1.00 40.22 93 SER A N 1
ATOM 715 C CA . SER A 1 93 ? -10.260 20.2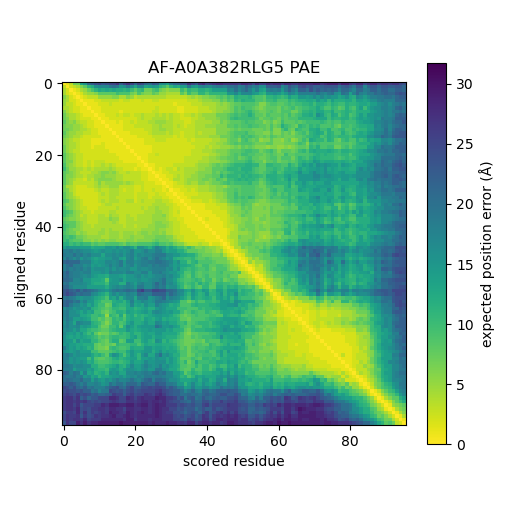70 -9.157 1.00 40.22 93 SER A CA 1
ATOM 716 C C . SER A 1 93 ? -11.412 19.811 -10.035 1.00 40.22 93 SER A C 1
ATOM 718 O O . SER A 1 93 ? -11.675 20.355 -11.106 1.00 40.22 93 SER A O 1
ATOM 720 N N . GLY A 1 94 ? -12.041 18.714 -9.615 1.00 40.53 94 GLY A N 1
ATOM 721 C CA . GLY A 1 94 ? -13.388 18.409 -10.052 1.00 40.53 94 GLY A CA 1
ATOM 722 C C . GLY A 1 94 ? -14.262 19.573 -9.608 1.00 40.53 94 GLY A C 1
ATOM 723 O O . GLY A 1 94 ? -14.454 19.784 -8.410 1.00 40.53 94 GLY A O 1
ATOM 724 N 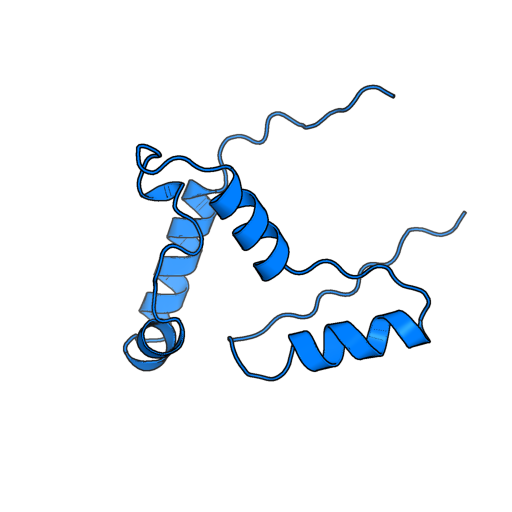N . ARG A 1 95 ? -14.737 20.369 -10.567 1.00 39.47 95 ARG A N 1
ATOM 725 C CA . ARG A 1 95 ? -15.926 21.184 -10.335 1.00 39.47 95 ARG A CA 1
ATOM 726 C C . ARG A 1 95 ? -17.088 20.211 -10.148 1.00 39.47 95 ARG A C 1
ATOM 728 O O . ARG A 1 95 ? -17.293 19.349 -11.000 1.00 39.47 95 ARG A O 1
ATOM 735 N N . VAL A 1 96 ? -17.734 20.342 -8.991 1.00 42.56 96 VAL A N 1
ATOM 736 C CA . VAL A 1 96 ? -19.030 19.748 -8.640 1.00 42.56 96 VAL A CA 1
ATOM 737 C C . VAL A 1 96 ? -20.073 20.137 -9.681 1.00 42.56 96 VAL A C 1
ATOM 739 O O . VAL A 1 96 ? -20.024 21.310 -10.123 1.00 42.56 96 VAL A O 1
#

Solvent-accessible surface area (backbone atoms only — not comparable to full-atom values): 6499 Å² total; per-residue (Å²): 132,83,80,88,84,82,86,86,84,82,78,73,86,91,77,47,59,69,62,49,57,64,57,52,26,77,76,71,79,47,88,78,87,53,72,67,58,52,37,52,52,51,50,75,73,54,61,90,87,51,59,78,93,71,49,58,86,62,85,66,59,63,66,56,59,64,70,77,44,56,70,69,57,52,52,52,50,52,52,55,50,49,58,68,69,57,53,85,74,71,74,86,72,73,79,128

Organism: NCBI:txid408172

pLDDT: mean 73.67, std 15.26, range [39.47, 93.19]

Secondary structure (DSSP, 8-state):
-PPPP------STTSSHHHHHHHHHHHHT-----HHHHHHHHHHH--TTS-GGG-TT-S--HHHHHHSS-HHHHHHHHHHHHHHH-----------

InterPro domains:
  IPR027417 P-loop containing nucleoside triphosphate hydrolase [G3DSA:3.40.50.300] (2-86)
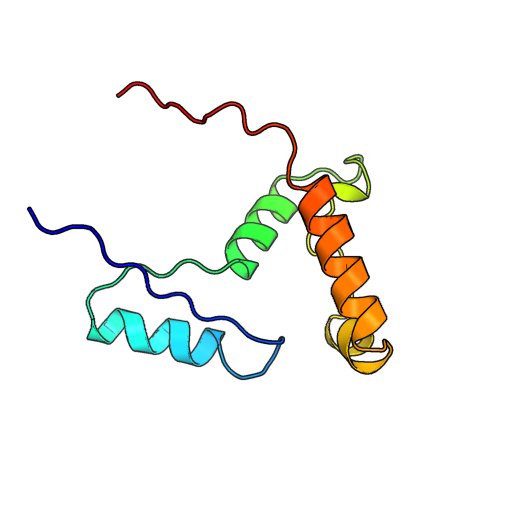  IPR027417 P-loop containing nucleoside triphosphate hydrolase [SSF52540] (2-79)

Sequence (96 aa):
MGQPSVILIGGPPMIGKTTIARRLPVRLDYGTMSTDDLGQFIRAVTTPDAPSNHQFMSRIDEREHYVSRSTERLIQGAENQHQAACLPSKQLSGRV

Foldseek 3Di:
DDDDDDDDQDDAPPPCSVVCQVPVCVVVVDDGDDPVVVLVVQCVPDDPPPDPLSNPPPPDPSVCVVPVDDPVVVVVVVVVNVVSVPDPPPDPPPDD

Nearest PDB structures (foldseek):
  1hio-assembly1_B-2  TM=3.047E-01  e=4.957E+00  Gallus gallus

Radius of gyration: 16.52 Å; Cα contacts (8 Å, |Δi|>4): 28; chains: 1; bounding box: 41×31×38 Å

Mean predicted aligned error: 11.36 Å